Protein AF-A0A8B9EY58-F1 (afdb_monomer_lite)

Foldseek 3Di:
DVVVCVQQVDPDDDPVCVVVSVVVVDDDPDDDDDDDDDDPDPVPPDDDDDDDDDDDDPDVVVVVVVCVVPCPVCVVVVVVVVVVVVVVVVVVVVVVVVVVLVVVCVVPVPVSVVVVVVVVVVVVCVVPVPDDDVVLVVDPVNCVDPCNVVVVVVVVVVVVVVVVVVVCVVVVPPDD

Sequence (176 aa):
CFIVFQIFDCPRLKFSEIPQRLTNLLLPPDPIVINHIISVDPNDQKKTACYDIDVEVEDPLKGQMSSFLLSTANQQEITALDNKIHETIESINQLKIQRDFMLSFSKDPKGYIQDLLRSQSR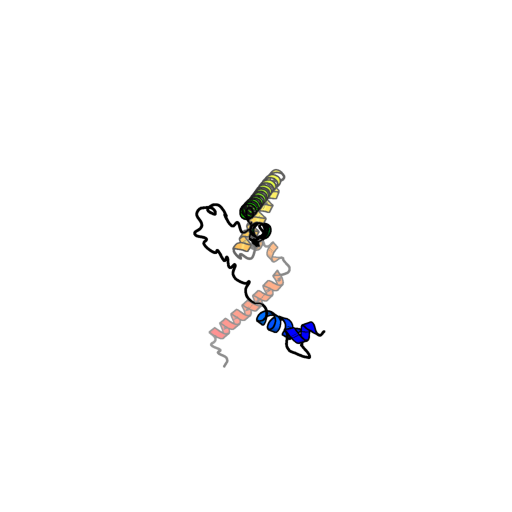DLKVMTDVVGNPEEERRAEFYHEPWSQEAVSRYFYCKIQQRRQELEQSLGVRNT

Radius of gyration: 49.87 Å; chains: 1; bounding box: 117×37×112 Å

Organism: NCBI:txid241587

pLDDT: mean 84.82, std 12.24, range [42.19, 98.56]

Structure (mmCIF, N/CA/C/O backbone):
data_AF-A0A8B9EY58-F1
#
_entry.id   AF-A0A8B9EY58-F1
#
loop_
_atom_site.group_PDB
_atom_site.id
_atom_site.type_symbol
_atom_site.label_atom_id
_atom_site.label_alt_id
_atom_site.label_comp_id
_atom_site.label_asym_id
_atom_site.label_entity_id
_atom_site.label_seq_id
_atom_site.pdbx_PDB_ins_code
_atom_site.Cartn_x
_atom_site.Cartn_y
_atom_site.Cartn_z
_atom_site.occupancy
_atom_site.B_iso_or_equiv
_atom_site.auth_seq_id
_atom_site.auth_comp_id
_atom_site.auth_asym_id
_atom_site.auth_atom_id
_atom_site.pdbx_PDB_model_num
ATOM 1 N N . CYS A 1 1 ? -9.243 15.749 74.003 1.00 52.12 1 CYS A N 1
ATOM 2 C CA . CYS A 1 1 ? -7.975 15.098 74.410 1.00 52.12 1 CYS A CA 1
ATOM 3 C C . CYS A 1 1 ? -8.152 13.941 75.393 1.00 52.12 1 CYS A C 1
ATOM 5 O O . CYS A 1 1 ? -7.538 12.914 75.153 1.00 52.12 1 CYS A O 1
ATOM 7 N N . PHE A 1 2 ? -8.981 14.046 76.442 1.00 56.59 2 PHE A N 1
ATOM 8 C CA . PHE A 1 2 ? -9.124 12.975 77.450 1.00 56.59 2 PHE A CA 1
ATOM 9 C C . PHE A 1 2 ? -9.627 11.629 76.886 1.00 56.59 2 PHE A C 1
ATOM 11 O O . PHE A 1 2 ? -9.085 10.582 77.212 1.00 56.59 2 PHE A O 1
ATOM 18 N N . ILE A 1 3 ? -10.600 11.667 75.972 1.00 63.03 3 ILE A N 1
ATOM 19 C CA . ILE A 1 3 ? -11.249 10.467 75.413 1.00 63.03 3 ILE A CA 1
ATOM 20 C C . ILE A 1 3 ? -10.283 9.645 74.537 1.00 63.03 3 ILE A C 1
ATOM 22 O O . ILE A 1 3 ? -10.286 8.423 74.577 1.00 63.03 3 ILE A O 1
ATOM 26 N N . VAL A 1 4 ? -9.393 10.309 73.791 1.00 63.56 4 VAL A N 1
ATOM 27 C CA . VAL A 1 4 ? -8.406 9.640 72.919 1.00 63.56 4 VAL A CA 1
ATOM 28 C C . VAL A 1 4 ? -7.325 8.938 73.748 1.00 63.56 4 VAL A C 1
ATOM 30 O O . VAL A 1 4 ? -6.918 7.831 73.411 1.00 63.56 4 VAL A O 1
ATOM 33 N N . PHE A 1 5 ? -6.898 9.554 74.857 1.00 63.72 5 PHE A N 1
ATOM 34 C CA . PHE A 1 5 ? -5.958 8.941 75.798 1.00 63.72 5 PHE A CA 1
ATOM 35 C C . PHE A 1 5 ? -6.533 7.662 76.413 1.00 63.72 5 PHE A C 1
ATOM 37 O O . PHE A 1 5 ? -5.832 6.665 76.500 1.00 63.72 5 PHE A O 1
ATOM 44 N N . GLN A 1 6 ? -7.815 7.686 76.778 1.00 68.00 6 GLN A N 1
ATOM 45 C CA . GLN A 1 6 ? -8.499 6.569 77.426 1.00 68.00 6 GLN A CA 1
ATOM 46 C C . GLN A 1 6 ? -8.775 5.386 76.481 1.00 68.00 6 GLN A C 1
ATOM 48 O O . GLN A 1 6 ? -8.900 4.258 76.936 1.00 68.00 6 GLN A O 1
ATOM 53 N N . ILE A 1 7 ? -8.869 5.636 75.171 1.00 74.50 7 ILE A N 1
ATOM 54 C CA . ILE A 1 7 ? -9.131 4.601 74.156 1.00 74.50 7 ILE A CA 1
ATOM 55 C C . ILE A 1 7 ? -7.832 3.943 73.667 1.00 74.50 7 ILE A C 1
ATOM 57 O O . ILE A 1 7 ? -7.803 2.744 73.410 1.00 74.50 7 ILE A O 1
ATOM 61 N N . PHE A 1 8 ? -6.751 4.716 73.527 1.00 77.81 8 PHE A N 1
ATOM 62 C CA . PHE A 1 8 ? -5.468 4.213 73.017 1.00 77.81 8 PHE A CA 1
ATOM 63 C C . PHE A 1 8 ? -4.430 3.922 74.111 1.00 77.81 8 PHE A C 1
ATOM 65 O O . PHE A 1 8 ? -3.340 3.445 73.787 1.00 77.81 8 PHE A O 1
ATOM 72 N N . ASP A 1 9 ? -4.744 4.227 75.375 1.00 75.75 9 ASP A N 1
ATOM 73 C CA . ASP A 1 9 ? -3.885 4.047 76.556 1.00 75.75 9 ASP A CA 1
ATOM 74 C C . ASP A 1 9 ? -2.472 4.651 76.391 1.00 75.75 9 ASP A C 1
ATOM 76 O O . ASP A 1 9 ? -1.468 4.130 76.879 1.00 75.75 9 ASP A O 1
ATOM 80 N N . CYS A 1 10 ? -2.362 5.762 75.647 1.00 74.06 10 CYS A N 1
ATOM 81 C CA . CYS A 1 10 ? -1.080 6.373 75.274 1.00 74.06 10 CYS A CA 1
ATOM 82 C C . CYS A 1 10 ? -1.102 7.913 75.398 1.00 74.06 10 CYS A C 1
ATOM 84 O O . CYS A 1 10 ? -1.946 8.557 74.772 1.00 74.06 10 CYS A O 1
ATOM 86 N N . PRO A 1 11 ? -0.141 8.545 76.114 1.00 73.25 11 PRO A N 1
ATOM 87 C CA . PRO A 1 11 ? -0.097 10.005 76.332 1.00 73.25 11 PRO A CA 1
ATOM 88 C C . PRO A 1 11 ? 0.298 10.800 75.088 1.00 73.25 11 PRO A C 1
ATOM 90 O O . PRO A 1 11 ? -0.032 11.981 74.972 1.00 73.25 11 PRO A O 1
ATOM 93 N N . ARG A 1 12 ? 1.019 10.165 74.159 1.00 75.62 12 ARG A N 1
ATOM 94 C CA . ARG A 1 12 ? 1.404 10.713 72.857 1.00 75.62 12 ARG A CA 1
ATOM 95 C C . ARG A 1 12 ? 1.352 9.591 71.828 1.00 75.62 12 ARG A C 1
ATOM 97 O O . ARG A 1 12 ? 1.863 8.509 72.093 1.00 75.62 12 ARG A O 1
ATOM 104 N N . LEU A 1 13 ? 0.762 9.869 70.671 1.00 79.25 13 LEU A N 1
ATOM 105 C CA . LEU A 1 13 ? 0.577 8.913 69.581 1.00 79.25 13 LEU A CA 1
ATOM 106 C C . LEU A 1 13 ? 1.100 9.527 68.279 1.00 79.25 13 LEU A C 1
ATOM 108 O O . LEU A 1 13 ? 0.833 10.701 68.008 1.00 79.25 13 LEU A O 1
ATOM 112 N N . LYS A 1 14 ? 1.840 8.758 67.471 1.00 83.06 14 LYS A N 1
ATOM 113 C CA . LYS A 1 14 ? 2.232 9.195 66.121 1.00 83.06 14 LYS A CA 1
ATOM 114 C C . LYS A 1 14 ? 1.085 8.955 65.144 1.00 83.06 14 LYS A C 1
ATOM 116 O O . LYS A 1 14 ? 0.431 7.920 65.201 1.00 83.06 14 LYS A O 1
ATOM 121 N N . PHE A 1 15 ? 0.887 9.861 64.185 1.00 82.25 15 PHE A N 1
ATOM 122 C CA . PHE A 1 15 ? -0.205 9.737 63.207 1.00 82.25 15 PHE A CA 1
ATOM 123 C C . PHE A 1 15 ? -0.139 8.429 62.393 1.00 82.25 15 PHE A C 1
ATOM 125 O O . PHE A 1 15 ? -1.162 7.817 62.110 1.00 82.25 15 PHE A O 1
ATOM 132 N N . SER A 1 16 ? 1.069 7.943 62.097 1.00 87.44 16 SER A N 1
ATOM 133 C CA . SER A 1 16 ? 1.299 6.669 61.403 1.00 87.44 16 SER A CA 1
ATOM 134 C C . SER A 1 16 ? 0.876 5.426 62.197 1.00 87.44 16 SER A C 1
ATOM 136 O O . SER A 1 16 ? 0.663 4.377 61.603 1.00 87.44 16 SER A O 1
ATOM 138 N N . GLU A 1 17 ? 0.778 5.517 63.527 1.00 83.19 17 GLU A N 1
ATOM 139 C CA . GLU A 1 17 ? 0.410 4.399 64.412 1.00 83.19 17 GLU A CA 1
ATOM 140 C C . GLU A 1 17 ? -1.116 4.268 64.571 1.00 83.19 17 GLU A C 1
ATOM 142 O O . GLU A 1 17 ? -1.604 3.240 65.046 1.00 83.19 17 GLU A O 1
ATOM 147 N N . ILE A 1 18 ? -1.879 5.282 64.140 1.00 82.62 18 ILE A N 1
ATOM 148 C CA . ILE A 1 18 ? -3.341 5.333 64.267 1.00 82.62 18 ILE A CA 1
ATOM 149 C C . ILE A 1 18 ? -4.027 4.153 63.559 1.00 82.62 18 ILE A C 1
ATOM 151 O O . ILE A 1 18 ? -4.826 3.495 64.222 1.00 82.62 18 ILE A O 1
ATOM 155 N N . PRO A 1 19 ? -3.732 3.808 62.285 1.00 85.25 19 PRO A N 1
ATOM 156 C CA . PRO A 1 19 ? -4.440 2.717 61.608 1.00 85.25 19 PRO A CA 1
ATOM 157 C C . PRO A 1 19 ? -4.251 1.365 62.305 1.00 85.25 19 PRO A C 1
ATOM 159 O O . PRO A 1 19 ? -5.206 0.607 62.460 1.00 85.25 19 PRO A O 1
ATOM 162 N N . GLN A 1 20 ? -3.035 1.080 62.781 1.00 83.88 20 GLN A N 1
ATOM 163 C CA . GLN A 1 20 ? -2.714 -0.179 63.461 1.00 83.88 20 GLN A CA 1
ATOM 164 C C . GLN A 1 20 ? -3.418 -0.286 64.815 1.00 83.88 20 GLN A C 1
ATOM 166 O O . GLN A 1 20 ? -4.003 -1.317 65.137 1.00 83.88 20 GLN A O 1
ATOM 171 N N . ARG A 1 21 ? -3.401 0.793 65.604 1.00 81.12 21 ARG A N 1
ATOM 172 C CA . ARG A 1 21 ? -4.074 0.824 66.906 1.00 81.12 21 ARG A CA 1
ATOM 173 C C . ARG A 1 21 ? -5.596 0.806 66.768 1.00 81.12 21 ARG A C 1
ATOM 175 O O . ARG A 1 21 ? -6.252 0.157 67.571 1.00 81.12 21 ARG A O 1
ATOM 182 N N . LEU A 1 22 ? -6.138 1.474 65.748 1.00 83.88 22 LEU A N 1
ATOM 183 C CA . LEU A 1 22 ? -7.568 1.475 65.445 1.00 83.88 22 LEU A CA 1
ATOM 184 C C . LEU A 1 22 ? -8.045 0.081 65.026 1.00 83.88 22 LEU A C 1
ATOM 186 O O . LEU A 1 22 ? -9.061 -0.375 65.529 1.00 83.88 22 LEU A O 1
ATOM 190 N N . THR A 1 23 ? -7.283 -0.623 64.184 1.00 83.94 23 THR A N 1
ATOM 191 C CA . THR A 1 23 ? -7.628 -1.985 63.730 1.00 83.94 23 THR A CA 1
ATOM 192 C C . THR A 1 23 ? -7.813 -2.953 64.902 1.00 83.94 23 THR A C 1
ATOM 194 O O . THR A 1 23 ? -8.740 -3.750 64.885 1.00 83.94 23 THR A O 1
ATOM 197 N N . ASN A 1 24 ? -7.000 -2.840 65.959 1.00 81.94 24 ASN A N 1
ATOM 198 C CA . ASN A 1 24 ? -7.116 -3.690 67.153 1.00 81.94 24 ASN A CA 1
ATOM 199 C C . ASN A 1 24 ? -8.359 -3.398 68.013 1.00 81.94 24 ASN A C 1
ATOM 201 O O . ASN A 1 24 ? -8.718 -4.214 68.856 1.00 81.94 24 ASN A O 1
ATOM 205 N N . LEU A 1 25 ? -8.979 -2.229 67.836 1.00 81.81 25 LEU A N 1
ATOM 206 C CA . LEU A 1 25 ? -10.197 -1.816 68.537 1.00 81.81 25 LEU A CA 1
ATOM 207 C C . LEU A 1 25 ? -11.461 -2.065 67.701 1.00 81.81 25 LEU A C 1
ATOM 209 O O . LEU A 1 25 ? -12.567 -1.987 68.232 1.00 81.81 25 LEU A O 1
ATOM 213 N N . LEU A 1 26 ? -11.310 -2.356 66.405 1.00 83.50 26 LEU A N 1
ATOM 214 C CA . LEU A 1 26 ? -12.408 -2.735 65.524 1.00 83.50 26 LEU A CA 1
ATOM 215 C C . LEU A 1 26 ? -12.726 -4.215 65.744 1.00 83.50 26 LEU A C 1
ATOM 217 O O . LEU A 1 26 ? -12.088 -5.104 65.181 1.00 83.50 26 LEU A O 1
ATOM 221 N N . LEU A 1 27 ? -13.711 -4.470 66.600 1.00 83.75 27 LEU A N 1
ATOM 222 C CA . LEU A 1 27 ? -14.295 -5.794 66.769 1.00 83.75 27 LEU A CA 1
ATOM 223 C C . LEU A 1 27 ? -15.266 -6.088 65.614 1.00 83.75 27 LEU A C 1
ATOM 225 O O . LEU A 1 27 ? -15.838 -5.153 65.044 1.00 83.75 27 LEU A O 1
ATOM 229 N N . PRO A 1 28 ? -15.458 -7.369 65.247 1.00 79.19 28 PRO A N 1
ATOM 230 C CA . PRO A 1 28 ? -16.546 -7.732 64.350 1.00 79.19 28 PRO A CA 1
ATOM 231 C C . PRO A 1 28 ? -17.886 -7.272 64.947 1.00 79.19 28 PRO A C 1
ATOM 233 O O . PRO A 1 28 ? -18.001 -7.180 66.170 1.00 79.19 28 PRO A O 1
ATOM 236 N N . PRO A 1 29 ? -18.895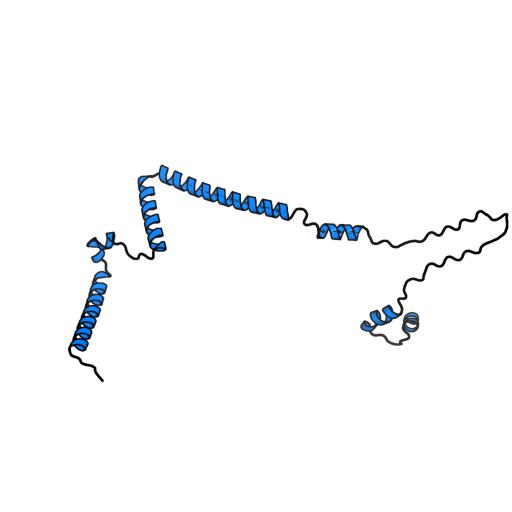 -6.986 64.107 1.00 77.50 29 PRO A N 1
ATOM 237 C CA . PRO A 1 29 ? -20.217 -6.619 64.595 1.00 77.50 29 PRO A CA 1
ATOM 238 C C . PRO A 1 29 ? -20.763 -7.716 65.514 1.00 77.50 29 PRO A C 1
ATOM 240 O O . PRO A 1 29 ? -20.632 -8.908 65.216 1.00 77.50 29 PRO A O 1
ATOM 243 N N . ASP A 1 30 ? -21.357 -7.303 66.632 1.00 78.44 30 ASP A N 1
ATOM 244 C CA . ASP A 1 30 ? -21.901 -8.236 67.612 1.00 78.44 30 ASP A CA 1
ATOM 245 C C . ASP A 1 30 ? -23.009 -9.103 66.986 1.00 78.44 30 ASP A C 1
ATOM 247 O O . ASP A 1 30 ? -23.809 -8.614 66.178 1.00 78.44 30 ASP A O 1
ATOM 251 N N . PRO A 1 31 ? -23.085 -10.401 67.335 1.00 78.38 31 PRO A N 1
ATOM 252 C CA . PRO A 1 31 ? -24.096 -11.289 66.785 1.00 78.38 31 PRO A CA 1
ATOM 253 C C . PRO A 1 31 ? -25.499 -10.870 67.234 1.00 78.38 31 PRO A C 1
ATOM 255 O O . PRO A 1 31 ? -25.719 -10.463 68.375 1.00 78.38 31 PRO A O 1
ATOM 258 N N . ILE A 1 32 ? -26.479 -11.042 66.348 1.00 79.19 32 ILE A N 1
ATOM 259 C CA . ILE A 1 32 ? -27.884 -10.771 66.659 1.00 79.19 32 ILE A CA 1
ATOM 260 C C . ILE A 1 32 ? -28.403 -11.885 67.578 1.00 79.19 32 ILE A C 1
ATOM 262 O O . ILE A 1 32 ? -28.602 -13.019 67.143 1.00 79.19 32 ILE A O 1
ATOM 266 N N . VAL A 1 33 ? -28.616 -11.570 68.860 1.00 80.38 33 VAL A N 1
ATOM 267 C CA . VAL A 1 33 ? -29.127 -12.516 69.866 1.00 80.38 33 VAL A CA 1
ATOM 268 C C . VAL A 1 33 ? -30.604 -12.238 70.144 1.00 80.38 33 VAL A C 1
ATOM 270 O O . VAL A 1 33 ? -30.957 -11.191 70.682 1.00 80.38 33 VAL A O 1
ATOM 273 N N . ILE A 1 34 ? -31.472 -13.199 69.817 1.00 80.38 34 ILE A N 1
ATOM 274 C CA . ILE A 1 34 ? -32.918 -13.117 70.063 1.00 80.38 34 ILE A CA 1
ATOM 275 C C . ILE A 1 34 ? -33.278 -14.010 71.256 1.00 80.38 34 ILE A C 1
ATOM 277 O O . ILE A 1 34 ? -33.279 -15.235 71.150 1.00 80.38 34 ILE A O 1
ATOM 281 N N . ASN A 1 35 ? -33.604 -13.397 72.396 1.00 76.50 35 ASN A N 1
ATOM 282 C CA . ASN A 1 35 ? -34.022 -14.114 73.603 1.00 76.50 35 ASN A CA 1
ATOM 283 C C . ASN A 1 35 ? -35.550 -14.245 73.649 1.00 76.50 35 ASN A C 1
ATOM 285 O O . ASN A 1 35 ? -36.251 -13.252 73.835 1.00 76.50 35 ASN A O 1
ATOM 289 N N . HIS A 1 36 ? -36.066 -15.471 73.526 1.00 75.38 36 HIS A N 1
ATOM 290 C CA . HIS A 1 36 ? -37.499 -15.760 73.608 1.00 75.38 36 HIS A CA 1
ATOM 291 C C . HIS A 1 36 ? -37.815 -16.637 74.828 1.00 75.38 36 HIS A C 1
ATOM 293 O O . HIS A 1 36 ? -37.370 -17.782 74.913 1.00 75.38 36 HIS A O 1
ATOM 299 N N . ILE A 1 37 ? -38.613 -16.118 75.766 1.00 74.56 37 ILE A N 1
ATOM 300 C CA . ILE A 1 37 ? -39.063 -16.860 76.952 1.00 74.56 37 ILE A CA 1
ATOM 301 C C . ILE A 1 37 ? -40.387 -17.553 76.622 1.00 74.56 37 ILE A C 1
ATOM 303 O O . ILE A 1 37 ? -41.367 -16.903 76.266 1.00 74.56 37 ILE A O 1
ATOM 307 N N . ILE A 1 38 ? -40.420 -18.879 76.737 1.00 69.62 38 ILE A N 1
ATOM 308 C CA . ILE A 1 38 ? -41.620 -19.675 76.463 1.00 69.62 38 ILE A CA 1
ATOM 309 C C . ILE A 1 38 ? -42.549 -19.606 77.683 1.00 69.62 38 ILE A C 1
ATOM 311 O O . ILE A 1 38 ? -42.193 -20.085 78.759 1.00 69.62 38 ILE A O 1
ATOM 315 N N . SER A 1 39 ? -43.740 -19.026 77.514 1.00 68.94 39 SER A N 1
ATOM 316 C CA . SER A 1 39 ? -44.819 -19.067 78.511 1.00 68.94 39 SER A CA 1
ATOM 317 C C . SER A 1 39 ? -45.732 -20.270 78.251 1.00 68.94 39 SER A C 1
ATOM 319 O O . SER A 1 39 ? -46.084 -20.541 77.105 1.00 68.94 39 SER A O 1
ATOM 321 N N . VAL A 1 40 ? -46.115 -20.994 79.306 1.00 66.31 40 VAL A N 1
ATOM 322 C CA . VAL A 1 40 ? -46.975 -22.199 79.236 1.00 66.31 40 VAL A CA 1
ATOM 323 C C . VAL A 1 40 ? -48.447 -21.865 79.535 1.00 66.31 40 VAL A C 1
ATOM 325 O O . VAL A 1 40 ? -49.280 -22.756 79.691 1.00 66.31 40 VAL A O 1
ATOM 328 N N . ASP A 1 41 ? -48.777 -20.576 79.644 1.00 69.75 41 ASP A N 1
ATOM 329 C CA . ASP A 1 41 ? -50.105 -20.109 80.033 1.00 69.75 41 ASP A CA 1
ATOM 330 C C . ASP A 1 41 ? -51.113 -20.278 78.868 1.00 69.75 41 ASP A C 1
ATOM 332 O O . ASP A 1 41 ? -50.886 -19.736 77.779 1.00 69.75 41 ASP A O 1
ATOM 336 N N . PRO A 1 42 ? -52.236 -21.008 79.040 1.00 62.31 42 PRO A N 1
ATOM 337 C CA . PRO A 1 42 ? -53.180 -21.309 77.956 1.00 62.31 42 PRO A CA 1
ATOM 338 C C . PRO A 1 42 ? -53.838 -20.079 77.313 1.00 62.31 42 PRO A C 1
ATOM 340 O O . PRO A 1 42 ? -54.384 -20.184 76.217 1.00 62.31 42 PRO A O 1
ATOM 343 N N . ASN A 1 43 ? -53.789 -18.921 77.981 1.00 62.19 43 ASN A N 1
ATOM 344 C CA . ASN A 1 43 ? -54.391 -17.667 77.522 1.00 62.19 43 ASN A CA 1
ATOM 345 C C . ASN A 1 43 ? -53.455 -16.795 76.655 1.00 62.19 43 ASN A C 1
ATOM 347 O O . ASN A 1 43 ? -53.910 -15.788 76.117 1.00 62.19 43 ASN A O 1
ATOM 351 N N . ASP A 1 44 ? -52.170 -17.155 76.499 1.00 60.59 44 ASP A N 1
ATOM 352 C CA . ASP A 1 44 ? -51.134 -16.283 75.903 1.00 60.59 44 ASP A CA 1
ATOM 353 C C . ASP A 1 44 ? -50.588 -16.791 74.546 1.00 60.59 44 ASP A C 1
ATOM 355 O O . ASP A 1 44 ? -49.470 -16.485 74.136 1.00 60.59 44 ASP A O 1
ATOM 359 N N . GLN A 1 45 ? -51.382 -17.571 73.803 1.00 57.84 45 GLN A N 1
ATOM 360 C CA . GLN A 1 45 ? -50.956 -18.287 72.584 1.00 57.84 45 GLN A CA 1
ATOM 361 C C . GLN A 1 45 ? -50.724 -17.416 71.324 1.00 57.84 45 GLN A C 1
ATOM 363 O O . GLN A 1 45 ? -50.575 -17.959 70.230 1.00 57.84 45 GLN A O 1
ATOM 368 N N . LYS A 1 46 ? -50.713 -16.075 71.410 1.00 58.50 46 LYS A N 1
ATOM 369 C CA . LYS A 1 46 ? -50.669 -15.195 70.217 1.00 58.50 46 LYS A CA 1
ATOM 370 C C . LYS A 1 46 ? -49.745 -13.978 70.326 1.00 58.50 46 LYS A C 1
ATOM 372 O O . LYS A 1 46 ? -50.119 -12.882 69.918 1.00 58.50 46 LYS A O 1
ATOM 377 N N . LYS A 1 47 ? -48.515 -14.148 70.808 1.00 62.84 47 LYS A N 1
ATOM 378 C CA . LYS A 1 47 ? -47.480 -13.107 70.679 1.00 62.84 47 LYS A CA 1
ATOM 379 C C . LYS A 1 47 ? -46.421 -13.560 69.677 1.00 62.84 47 LYS A C 1
ATOM 381 O O . LYS A 1 47 ? -45.465 -14.229 70.038 1.00 62.84 47 LYS A O 1
ATOM 386 N N . THR A 1 48 ? -46.620 -13.235 68.398 1.00 65.56 48 THR A N 1
ATOM 387 C CA . THR A 1 48 ? -45.549 -13.365 67.394 1.00 65.56 48 THR A CA 1
ATOM 388 C C . THR A 1 48 ? -44.587 -12.200 67.605 1.00 65.56 48 THR A C 1
ATOM 390 O O . THR A 1 48 ? -44.987 -11.050 67.445 1.00 65.56 48 THR A O 1
ATOM 393 N N . ALA A 1 49 ? -43.352 -12.482 68.022 1.00 69.88 49 ALA A N 1
ATOM 394 C CA . ALA A 1 49 ? -42.309 -11.468 68.118 1.00 69.88 49 ALA A CA 1
ATOM 395 C C . ALA A 1 49 ? -41.702 -11.249 66.724 1.00 69.88 49 ALA A C 1
ATOM 397 O O . ALA A 1 49 ? -41.047 -12.140 66.186 1.00 69.88 49 ALA A O 1
ATOM 398 N N . CYS A 1 50 ? -41.958 -10.084 66.133 1.00 74.44 50 CYS A N 1
ATOM 399 C CA . CYS A 1 50 ? -41.363 -9.669 64.865 1.00 74.44 50 CYS A CA 1
ATOM 400 C C . CYS A 1 50 ? -40.144 -8.789 65.157 1.00 74.44 50 CYS A C 1
ATOM 402 O O . CYS A 1 50 ? -40.250 -7.842 65.937 1.00 74.44 50 CYS A O 1
ATOM 404 N N . TYR A 1 51 ? -39.006 -9.103 64.541 1.00 78.69 51 TYR A N 1
ATOM 405 C CA . TYR A 1 51 ? -37.777 -8.319 64.645 1.00 78.69 51 TYR A CA 1
ATOM 406 C C . TYR A 1 51 ? -37.423 -7.794 63.255 1.00 78.69 51 TYR A C 1
ATOM 408 O O . TYR A 1 51 ? -37.112 -8.590 62.369 1.00 78.69 51 TYR A O 1
ATOM 416 N N . ASP A 1 52 ? -37.475 -6.476 63.077 1.00 77.12 52 ASP A N 1
ATOM 417 C CA . ASP A 1 52 ? -36.965 -5.816 61.877 1.00 77.12 52 ASP A CA 1
ATOM 418 C C . ASP A 1 52 ? -35.463 -5.571 62.065 1.00 77.12 52 ASP A C 1
ATOM 420 O O . ASP A 1 52 ? -35.038 -4.983 63.061 1.00 77.12 52 ASP A O 1
ATOM 424 N N . ILE A 1 53 ? -34.655 -6.084 61.138 1.00 79.31 53 ILE A N 1
ATOM 425 C CA . ILE A 1 53 ? -33.195 -5.965 61.155 1.00 79.31 53 ILE A CA 1
ATOM 426 C C . ILE A 1 53 ? -32.789 -5.247 59.8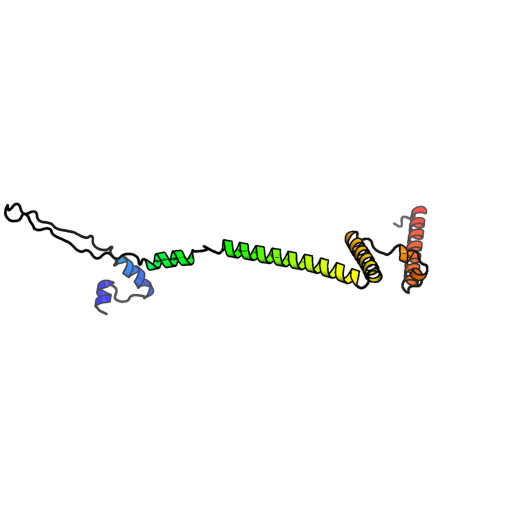73 1.00 79.31 53 ILE A C 1
ATOM 428 O O . ILE A 1 53 ? -32.982 -5.780 58.779 1.00 79.31 53 ILE A O 1
ATOM 432 N N . ASP A 1 54 ? -32.202 -4.062 60.014 1.00 76.88 54 ASP A N 1
ATOM 433 C CA . ASP A 1 54 ? -31.630 -3.331 58.888 1.00 76.88 54 ASP A CA 1
ATOM 434 C C . ASP A 1 54 ? -30.340 -4.025 58.428 1.00 76.88 54 ASP A C 1
ATOM 436 O O . ASP A 1 54 ? -29.392 -4.193 59.198 1.00 76.88 54 ASP A O 1
ATOM 440 N N . VAL A 1 55 ? -30.310 -4.451 57.164 1.00 77.81 55 VAL A N 1
ATOM 441 C CA . VAL A 1 55 ? -29.144 -5.086 56.536 1.00 77.81 55 VAL A CA 1
ATOM 442 C C . VAL A 1 55 ? -28.555 -4.122 55.519 1.00 77.81 55 VAL A C 1
ATOM 444 O O . VAL A 1 55 ? -29.242 -3.677 54.600 1.00 77.81 55 VAL A O 1
ATOM 447 N N . GLU A 1 56 ? -27.268 -3.821 55.665 1.00 76.00 56 GLU A N 1
ATOM 448 C CA . GLU A 1 56 ? -26.533 -3.037 54.679 1.00 76.00 56 GLU A CA 1
ATOM 449 C C . GLU A 1 56 ? -26.249 -3.919 53.454 1.00 76.00 56 GLU A C 1
ATOM 451 O O . GLU A 1 56 ? -25.524 -4.913 53.529 1.00 76.00 56 GLU A O 1
ATOM 456 N N . VAL A 1 57 ? -26.884 -3.595 52.328 1.00 78.81 57 VAL A N 1
ATOM 457 C CA . VAL A 1 57 ? -26.719 -4.317 51.061 1.00 78.81 57 VAL A CA 1
ATOM 458 C C . VAL A 1 57 ? -25.714 -3.559 50.200 1.00 78.81 57 VAL A C 1
ATOM 460 O O . VAL A 1 57 ? -25.725 -2.328 50.176 1.00 78.81 57 VAL A O 1
ATOM 463 N N . GLU A 1 58 ? -24.845 -4.277 49.485 1.00 74.75 58 GLU A N 1
ATOM 464 C CA . GLU A 1 58 ? -23.932 -3.638 48.536 1.00 74.75 58 GLU A CA 1
ATOM 465 C C . GLU A 1 58 ? -24.725 -2.839 47.491 1.00 74.75 58 GLU A C 1
ATOM 467 O O . GLU A 1 58 ? -25.725 -3.324 46.957 1.00 74.75 58 GLU A O 1
ATOM 472 N N . ASP A 1 59 ? -24.271 -1.613 47.212 1.00 78.19 59 ASP A N 1
ATOM 473 C CA . ASP A 1 59 ? -24.939 -0.715 46.276 1.00 78.19 59 ASP A CA 1
ATOM 474 C C . ASP A 1 59 ? -25.049 -1.383 44.889 1.00 78.19 59 ASP A C 1
ATOM 476 O O . ASP A 1 59 ? -24.020 -1.627 44.238 1.00 78.19 59 ASP A O 1
ATOM 480 N N . PRO A 1 60 ? -26.270 -1.670 44.394 1.00 76.75 60 PRO A N 1
ATOM 481 C CA . PRO A 1 60 ? -26.469 -2.304 43.094 1.00 76.75 60 PRO A CA 1
ATOM 482 C C . PRO A 1 60 ? -25.865 -1.489 41.939 1.00 76.75 60 PRO A C 1
ATOM 484 O O . PRO A 1 60 ? -25.556 -2.055 40.885 1.00 76.75 60 PRO A O 1
ATOM 487 N N . LEU A 1 61 ? -25.627 -0.186 42.131 1.00 82.25 61 LEU A N 1
ATOM 488 C CA . LEU A 1 61 ? -24.958 0.670 41.155 1.00 82.25 61 LEU A CA 1
ATOM 489 C C . LEU A 1 61 ? -23.512 0.221 40.887 1.00 82.25 61 LEU A C 1
ATOM 491 O O . LEU A 1 61 ? -23.044 0.271 39.750 1.00 82.25 61 LEU A O 1
ATOM 495 N N . LYS A 1 62 ? -22.806 -0.280 41.907 1.00 79.75 62 LYS A N 1
ATOM 496 C CA . LYS A 1 62 ? -21.399 -0.695 41.805 1.00 79.75 62 LYS A CA 1
ATOM 497 C C . LYS A 1 62 ? -21.224 -1.896 40.869 1.00 79.75 62 LYS A C 1
ATOM 499 O O . LYS A 1 62 ? -20.286 -1.931 40.069 1.00 79.75 62 LYS A O 1
ATOM 504 N N . GLY A 1 63 ? -22.168 -2.839 40.903 1.00 79.88 63 GLY A N 1
ATOM 505 C CA . GLY A 1 63 ? -22.222 -3.965 39.967 1.00 79.88 63 GLY A CA 1
ATOM 506 C C . GLY A 1 63 ? -22.509 -3.524 38.528 1.00 79.88 63 GLY A C 1
ATOM 507 O O . GLY A 1 63 ? -21.851 -3.984 37.594 1.00 79.88 63 GLY A O 1
ATOM 508 N N . GLN A 1 64 ? -23.429 -2.571 38.346 1.00 79.94 64 GLN A N 1
ATOM 509 C CA . GLN A 1 64 ? -23.755 -2.019 37.026 1.00 79.94 64 GLN A CA 1
ATOM 510 C C . GLN A 1 64 ? -22.579 -1.250 36.409 1.00 79.94 64 GLN A C 1
ATOM 512 O O . GLN A 1 64 ? -22.273 -1.444 35.234 1.00 79.94 64 GLN A O 1
ATOM 517 N N . MET A 1 65 ? -21.875 -0.431 37.196 1.00 81.06 65 MET A N 1
ATOM 518 C CA . MET A 1 65 ? -20.694 0.299 36.722 1.00 81.06 65 MET A CA 1
ATOM 519 C C . MET A 1 65 ? -19.566 -0.649 36.304 1.00 81.06 65 MET A C 1
ATOM 521 O O . MET A 1 65 ? -18.947 -0.439 35.263 1.00 81.06 65 MET A O 1
ATOM 525 N N . SER A 1 66 ? -19.335 -1.720 37.070 1.00 78.81 66 SER A N 1
ATOM 526 C CA . SER A 1 66 ? -18.362 -2.759 36.712 1.00 78.81 66 SER A CA 1
ATOM 527 C C . SER A 1 66 ? -18.723 -3.433 35.384 1.00 78.81 66 SER A C 1
ATOM 529 O O . SER A 1 66 ? -17.889 -3.536 34.483 1.00 78.81 66 SER A O 1
ATOM 531 N N . SER A 1 67 ? -19.996 -3.803 35.210 1.00 78.81 67 SER A N 1
ATOM 532 C CA . SER A 1 67 ? -20.485 -4.389 33.960 1.00 78.81 67 SER A CA 1
ATOM 533 C C . SER A 1 67 ? -20.363 -3.433 32.772 1.00 78.81 67 SER A C 1
ATOM 535 O O . SER A 1 67 ? -20.083 -3.888 31.668 1.00 78.81 67 SER A O 1
ATOM 537 N N . PHE A 1 68 ? -20.565 -2.129 32.974 1.00 82.00 68 PHE A N 1
ATOM 538 C CA . PHE A 1 68 ? -20.430 -1.125 31.920 1.00 82.00 68 PHE A CA 1
ATOM 539 C C . PHE A 1 68 ? -18.973 -0.961 31.473 1.00 82.00 68 PHE A C 1
ATOM 541 O O . PHE A 1 68 ? -18.693 -1.021 30.277 1.00 82.00 68 PHE A O 1
ATOM 548 N N . LEU A 1 69 ? -18.039 -0.828 32.422 1.00 78.19 69 LEU A N 1
ATOM 549 C CA . LEU A 1 69 ? -16.605 -0.680 32.138 1.00 78.19 69 LEU A CA 1
ATOM 550 C C . LEU A 1 69 ? -16.004 -1.913 31.451 1.00 78.19 69 LEU A C 1
ATOM 552 O O . LEU A 1 69 ? -15.089 -1.783 30.643 1.00 78.19 69 LEU A O 1
ATOM 556 N N . LEU A 1 70 ? -16.518 -3.102 31.767 1.00 74.44 70 LEU A N 1
ATOM 557 C CA . LEU A 1 70 ? -16.100 -4.363 31.152 1.00 74.44 70 LEU A CA 1
ATOM 558 C C . LEU A 1 70 ? -16.858 -4.679 29.857 1.00 74.44 70 LEU A C 1
ATOM 560 O O . LEU A 1 70 ? -16.474 -5.607 29.140 1.00 74.44 70 LEU A O 1
ATOM 564 N N . SER A 1 71 ? -17.926 -3.937 29.539 1.00 74.44 71 SER A N 1
ATOM 565 C CA . SER A 1 71 ? -18.693 -4.181 28.323 1.00 74.44 71 SER A CA 1
ATOM 566 C C . SER A 1 71 ? -17.887 -3.743 27.099 1.00 74.44 71 SER A C 1
ATOM 568 O O . SER A 1 71 ? -17.819 -2.582 26.715 1.00 74.44 71 SER A O 1
ATOM 570 N N . THR A 1 72 ? -17.276 -4.723 26.447 1.00 70.56 72 THR A N 1
ATOM 571 C CA . THR A 1 72 ? -16.670 -4.592 25.115 1.00 70.56 72 THR A CA 1
ATOM 572 C C . THR A 1 72 ? -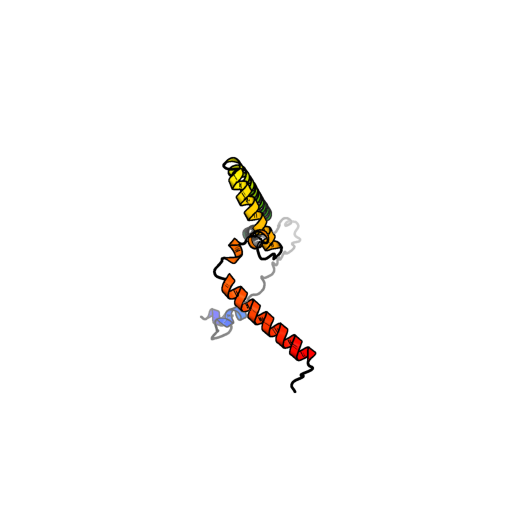17.670 -4.969 24.021 1.00 70.56 72 THR A C 1
ATOM 574 O O . THR A 1 72 ? -17.278 -5.345 22.919 1.00 70.56 72 THR A O 1
ATOM 577 N N . ALA A 1 73 ? -18.973 -4.874 24.323 1.00 68.25 73 ALA A N 1
ATOM 578 C CA . ALA A 1 73 ? -20.063 -5.511 23.581 1.00 68.25 73 ALA A CA 1
ATOM 579 C C . ALA A 1 73 ? -20.081 -5.197 22.074 1.00 68.25 73 ALA A C 1
ATOM 581 O O . ALA A 1 73 ? -20.581 -6.006 21.303 1.00 68.25 73 ALA A O 1
ATOM 582 N N . ASN A 1 74 ? -19.462 -4.092 21.648 1.00 74.94 74 ASN A N 1
ATOM 583 C CA . ASN A 1 74 ? -19.433 -3.676 20.245 1.00 74.94 74 ASN A CA 1
ATOM 584 C C . ASN A 1 74 ? -18.017 -3.590 19.656 1.00 74.94 74 ASN A C 1
ATOM 586 O O . ASN A 1 74 ? -17.847 -3.197 18.507 1.00 74.94 74 ASN A O 1
ATOM 590 N N . GLN A 1 75 ? -16.974 -3.932 20.414 1.00 85.75 75 GLN A N 1
ATOM 591 C CA . GLN A 1 75 ? -15.597 -3.684 19.985 1.00 85.75 75 GLN A CA 1
ATOM 592 C C . GLN A 1 75 ? -15.179 -4.607 18.835 1.00 85.75 75 GLN A C 1
ATOM 594 O O . GLN A 1 75 ? -14.495 -4.170 17.915 1.00 85.75 75 GLN A O 1
ATOM 599 N N . GLN A 1 76 ? -15.670 -5.850 18.831 1.00 89.00 76 GLN A N 1
ATOM 600 C CA . GLN A 1 76 ? -15.468 -6.784 17.718 1.00 89.00 76 GLN A CA 1
ATOM 601 C C . GLN A 1 76 ? -16.158 -6.312 16.431 1.00 89.00 76 GLN A C 1
ATOM 603 O O . GLN A 1 76 ? -15.577 -6.420 15.354 1.00 89.00 76 GLN A O 1
ATOM 608 N N . GLU A 1 77 ? -17.370 -5.762 16.537 1.00 93.81 77 GLU A N 1
ATOM 609 C CA . GLU A 1 77 ? -18.108 -5.235 15.385 1.00 93.81 77 GLU A CA 1
ATOM 610 C C . GLU A 1 77 ? -17.440 -3.975 14.823 1.00 93.81 77 GLU A C 1
ATOM 612 O O . GLU A 1 77 ? -17.277 -3.863 13.611 1.00 93.81 77 GLU A O 1
ATOM 617 N N . ILE A 1 78 ? -16.960 -3.078 15.694 1.00 93.38 78 ILE A N 1
ATOM 618 C CA . ILE A 1 78 ? -16.171 -1.904 15.293 1.00 93.38 78 ILE A CA 1
ATOM 619 C C . ILE A 1 78 ? -14.920 -2.344 14.525 1.00 93.38 78 ILE A C 1
ATOM 621 O O . ILE A 1 78 ? -14.704 -1.886 13.409 1.00 93.38 78 ILE A O 1
ATOM 625 N N . THR A 1 79 ? -14.141 -3.293 15.056 1.00 95.25 79 THR A N 1
ATOM 626 C CA . THR A 1 79 ? -12.951 -3.809 14.358 1.00 95.25 79 THR A CA 1
ATOM 627 C C . THR A 1 79 ? -13.300 -4.476 13.022 1.00 95.25 79 THR A C 1
ATOM 629 O O . THR A 1 79 ? -12.573 -4.318 12.043 1.00 95.25 79 THR A O 1
ATOM 632 N N . ALA A 1 80 ? -14.420 -5.200 12.941 1.00 96.31 80 ALA A N 1
ATOM 633 C CA . ALA A 1 80 ? -14.875 -5.799 11.688 1.00 96.31 80 ALA A CA 1
ATOM 634 C C . ALA A 1 80 ? -15.259 -4.736 10.642 1.00 96.31 80 ALA A C 1
ATOM 636 O O . ALA A 1 80 ? -14.910 -4.869 9.466 1.00 96.31 80 ALA A O 1
ATOM 637 N N . LEU A 1 81 ? -15.944 -3.668 11.061 1.00 97.81 81 LEU A N 1
ATOM 638 C CA . LEU A 1 81 ? -16.270 -2.533 10.199 1.00 97.81 81 LEU A CA 1
ATOM 639 C C . LEU A 1 81 ? -15.009 -1.792 9.746 1.00 97.81 81 LEU A C 1
ATOM 641 O O . LEU A 1 81 ? -14.898 -1.478 8.562 1.00 97.81 81 LEU A O 1
ATOM 645 N N . ASP A 1 82 ? -14.040 -1.585 10.637 1.00 97.75 82 ASP A N 1
ATOM 646 C CA . ASP A 1 82 ? -12.758 -0.964 10.299 1.00 97.75 82 ASP A CA 1
ATOM 647 C C . ASP A 1 82 ? -12.002 -1.774 9.242 1.00 97.75 82 ASP A C 1
ATOM 649 O O . ASP A 1 82 ? -11.531 -1.206 8.254 1.00 97.75 82 ASP A O 1
ATOM 653 N N . ASN A 1 83 ? -11.934 -3.101 9.379 1.00 97.81 83 ASN A N 1
ATOM 654 C CA . ASN A 1 83 ? -11.313 -3.964 8.370 1.00 97.81 83 ASN A CA 1
ATOM 655 C C . ASN A 1 83 ? -12.026 -3.849 7.018 1.00 97.81 83 ASN A C 1
ATOM 657 O O . ASN A 1 83 ? -11.382 -3.672 5.985 1.00 97.81 83 ASN A O 1
ATOM 661 N N . LYS A 1 84 ? -13.363 -3.849 7.021 1.00 98.38 84 LYS A N 1
ATOM 662 C CA . LYS A 1 84 ? -14.157 -3.692 5.797 1.00 98.38 84 LYS A CA 1
ATOM 663 C C . LYS A 1 84 ? -13.930 -2.337 5.123 1.00 98.38 84 LYS A C 1
ATOM 665 O O . LYS A 1 84 ? -13.905 -2.256 3.893 1.00 98.38 84 LYS A O 1
ATOM 670 N N . ILE A 1 85 ? -13.758 -1.272 5.906 1.00 98.38 85 ILE A N 1
ATOM 671 C CA . ILE A 1 85 ? -13.399 0.055 5.393 1.00 98.38 85 ILE A CA 1
ATOM 672 C C . ILE A 1 85 ? -12.025 -0.002 4.717 1.00 98.38 85 ILE A C 1
ATOM 674 O O . ILE A 1 85 ? -11.899 0.462 3.585 1.00 98.38 85 ILE A O 1
ATOM 678 N N . HIS A 1 86 ? -11.024 -0.612 5.359 1.00 98.56 86 HIS A N 1
ATOM 679 C CA . HIS A 1 86 ? -9.680 -0.748 4.788 1.00 98.56 86 HIS A CA 1
ATOM 680 C C . HIS A 1 86 ? -9.687 -1.533 3.470 1.00 98.56 86 HIS A C 1
ATOM 682 O O . HIS A 1 86 ? -9.165 -1.040 2.470 1.00 98.56 86 HIS A O 1
ATOM 688 N N . GLU A 1 87 ? -10.344 -2.693 3.433 1.00 98.31 87 GLU A N 1
ATOM 689 C CA . GLU A 1 87 ? -10.485 -3.506 2.217 1.00 98.31 87 GLU A CA 1
ATOM 690 C C . GLU A 1 87 ? -11.179 -2.729 1.088 1.00 98.31 87 GLU A C 1
ATOM 692 O O . GLU A 1 87 ? -10.759 -2.760 -0.071 1.00 98.31 87 GLU A O 1
ATOM 697 N N . THR A 1 88 ? -12.228 -1.974 1.425 1.00 98.19 88 THR A N 1
ATOM 698 C CA . THR A 1 88 ? -12.957 -1.159 0.446 1.00 98.19 88 THR A CA 1
ATOM 699 C C . THR A 1 88 ? -12.074 -0.042 -0.112 1.00 98.19 88 THR A C 1
ATOM 701 O O . THR A 1 88 ? -12.079 0.203 -1.319 1.00 98.19 88 THR A O 1
ATOM 704 N N . ILE A 1 89 ? -11.284 0.623 0.735 1.00 98.56 89 ILE A N 1
ATOM 705 C CA . ILE A 1 89 ? -10.336 1.664 0.313 1.00 98.56 89 ILE A CA 1
ATOM 706 C C . ILE A 1 89 ? -9.267 1.078 -0.613 1.00 98.56 89 ILE A C 1
ATOM 708 O O . ILE A 1 89 ? -8.948 1.680 -1.641 1.00 98.56 89 ILE A O 1
ATOM 712 N N . GLU A 1 90 ? -8.730 -0.096 -0.286 1.00 98.31 90 GLU A N 1
ATOM 713 C CA . GLU A 1 90 ? -7.751 -0.773 -1.133 1.00 98.31 90 GLU A CA 1
ATOM 714 C C . GLU A 1 90 ? -8.345 -1.116 -2.506 1.00 98.31 90 GLU A C 1
ATOM 716 O O . GLU A 1 90 ? -7.751 -0.789 -3.537 1.00 98.31 90 GLU A O 1
ATOM 721 N N . SER A 1 91 ? -9.563 -1.665 -2.533 1.00 98.44 91 SER A N 1
ATOM 722 C CA . SER A 1 91 ? -10.287 -1.955 -3.775 1.00 98.44 91 SER A CA 1
ATOM 723 C C . SER A 1 91 ? -10.511 -0.695 -4.623 1.00 98.44 91 SER A C 1
ATOM 725 O O . SER A 1 91 ? -10.242 -0.696 -5.827 1.00 98.44 91 SER A O 1
ATOM 727 N N . ILE A 1 92 ? -10.917 0.420 -4.004 1.00 98.50 92 ILE A N 1
ATOM 728 C CA . ILE A 1 92 ? -11.075 1.712 -4.690 1.00 98.50 92 ILE A CA 1
ATOM 729 C C . ILE A 1 92 ? -9.748 2.177 -5.298 1.00 98.50 92 ILE A C 1
ATOM 731 O O . ILE A 1 92 ? -9.727 2.637 -6.441 1.00 98.50 92 ILE A O 1
ATOM 735 N N . ASN A 1 93 ? -8.638 2.048 -4.570 1.00 98.50 93 ASN A N 1
ATOM 736 C CA . ASN A 1 93 ? -7.322 2.439 -5.071 1.00 98.50 93 ASN A CA 1
ATOM 737 C C . ASN A 1 93 ? -6.882 1.579 -6.263 1.00 98.50 93 ASN A C 1
ATOM 739 O O . ASN A 1 93 ? -6.396 2.123 -7.256 1.00 98.50 93 ASN A O 1
ATOM 743 N N . GLN A 1 94 ? -7.107 0.265 -6.211 1.00 98.25 94 GLN A N 1
ATOM 744 C CA . GLN A 1 94 ? -6.823 -0.633 -7.334 1.00 98.25 94 GLN A CA 1
ATOM 745 C C . GLN A 1 94 ? -7.657 -0.264 -8.569 1.00 98.25 94 GLN A C 1
ATOM 747 O O . GLN A 1 94 ? -7.113 -0.119 -9.667 1.00 98.25 94 GLN A O 1
ATOM 752 N N . LEU A 1 95 ? -8.961 -0.029 -8.393 1.00 98.44 95 LEU A N 1
ATOM 753 C CA . LEU A 1 95 ? -9.853 0.399 -9.475 1.00 98.44 95 LEU A CA 1
ATOM 754 C C . LEU A 1 95 ? -9.458 1.764 -10.044 1.00 98.44 95 LEU A C 1
ATOM 756 O O . LEU A 1 95 ? -9.519 1.966 -11.257 1.00 98.44 95 LEU A O 1
ATOM 760 N N . LYS A 1 96 ? -9.017 2.697 -9.196 1.00 98.50 96 LYS A N 1
ATOM 761 C CA . LYS A 1 96 ? -8.494 3.992 -9.636 1.00 98.50 96 LYS A CA 1
ATOM 762 C C . LYS A 1 96 ? -7.265 3.810 -10.525 1.00 98.50 96 LYS A C 1
ATOM 764 O O . LYS A 1 96 ? -7.235 4.387 -11.606 1.00 98.50 96 LYS A O 1
ATOM 769 N N . ILE A 1 97 ? -6.292 2.994 -10.115 1.00 97.75 97 ILE A N 1
ATOM 770 C CA . ILE A 1 97 ? -5.084 2.729 -10.914 1.00 97.75 97 ILE A CA 1
ATOM 771 C C . ILE A 1 97 ? -5.462 2.135 -12.276 1.00 97.75 97 ILE A C 1
ATOM 773 O O . ILE A 1 97 ? -4.981 2.605 -13.306 1.00 97.75 97 ILE A O 1
ATOM 777 N N . GLN A 1 98 ? -6.365 1.150 -12.300 1.00 97.69 98 GLN A N 1
ATOM 778 C CA . GLN A 1 98 ? -6.846 0.546 -13.547 1.00 97.69 98 GLN A CA 1
ATOM 779 C C . GLN A 1 98 ? -7.561 1.566 -14.439 1.00 97.69 98 GLN A C 1
ATOM 781 O O . GLN A 1 98 ? -7.316 1.624 -15.644 1.00 97.69 98 GLN A O 1
ATOM 786 N N . ARG A 1 99 ? -8.425 2.403 -13.859 1.00 98.25 99 ARG A N 1
ATOM 787 C CA . ARG A 1 99 ? -9.117 3.467 -14.589 1.00 98.25 99 ARG A CA 1
ATOM 788 C C . ARG A 1 99 ? -8.123 4.460 -15.185 1.00 98.25 99 ARG A C 1
ATOM 790 O O . ARG A 1 99 ? -8.243 4.793 -16.361 1.00 98.25 99 ARG A O 1
ATOM 797 N N . ASP A 1 100 ? -7.166 4.929 -14.393 1.00 97.62 100 ASP A N 1
ATOM 798 C CA . ASP A 1 100 ? -6.171 5.913 -14.817 1.00 97.62 100 ASP A CA 1
ATOM 799 C C . ASP A 1 100 ? -5.258 5.342 -15.913 1.00 97.62 100 ASP A C 1
ATOM 801 O O . ASP A 1 100 ? -4.954 6.046 -16.880 1.00 97.62 100 ASP A O 1
ATOM 805 N N . PHE A 1 101 ? -4.904 4.054 -15.832 1.00 96.88 101 PHE A N 1
ATOM 806 C CA . PHE A 1 101 ? -4.227 3.318 -16.904 1.00 96.88 101 PHE A CA 1
ATOM 807 C C . PHE A 1 101 ? -5.039 3.355 -18.206 1.00 96.88 101 PHE A C 1
ATOM 809 O O . PHE A 1 101 ? -4.549 3.822 -19.235 1.00 96.88 101 PHE A O 1
ATOM 816 N N . MET A 1 102 ? -6.304 2.923 -18.161 1.00 97.69 102 MET A N 1
ATOM 817 C CA . MET A 1 102 ? -7.156 2.833 -19.355 1.00 97.69 102 MET A CA 1
ATOM 818 C C . MET A 1 102 ? -7.434 4.213 -19.958 1.00 97.69 102 MET A C 1
ATOM 820 O O . MET A 1 102 ? -7.412 4.378 -21.178 1.00 97.69 102 MET A O 1
ATOM 824 N N . LEU A 1 103 ? -7.641 5.229 -19.115 1.00 97.94 103 LEU A N 1
ATOM 825 C CA . LEU A 1 103 ? -7.818 6.610 -19.557 1.00 97.94 103 LEU A CA 1
ATOM 826 C C . LEU A 1 103 ? -6.554 7.157 -20.220 1.00 97.94 103 LEU A C 1
ATOM 828 O O . LEU A 1 103 ? -6.656 7.784 -21.274 1.00 97.94 103 LEU A O 1
ATOM 832 N N . SER A 1 104 ? -5.380 6.919 -19.637 1.00 96.75 104 SER A N 1
ATOM 833 C CA . SER A 1 104 ? -4.105 7.376 -20.205 1.00 96.75 104 SER A CA 1
ATOM 834 C C . SER A 1 104 ? -3.837 6.717 -21.557 1.00 96.75 104 SER A C 1
ATOM 836 O O . SER A 1 104 ? -3.523 7.413 -22.521 1.00 96.75 104 SER A O 1
ATOM 838 N N . PHE A 1 105 ? -4.087 5.409 -21.659 1.00 97.12 105 PHE A N 1
ATOM 839 C CA . PHE A 1 105 ? -4.019 4.671 -22.916 1.00 97.12 105 PHE A CA 1
ATOM 840 C C . PHE A 1 105 ? -4.996 5.211 -23.969 1.00 97.12 105 PHE A C 1
ATOM 842 O O . PHE A 1 105 ? -4.621 5.394 -25.121 1.00 97.12 105 PHE A O 1
ATOM 849 N N . SER A 1 106 ? -6.242 5.510 -23.589 1.00 97.81 106 SER A N 1
ATOM 850 C CA . SER A 1 106 ? -7.247 6.009 -24.539 1.00 97.81 106 SER A CA 1
ATOM 851 C C . SER A 1 106 ? -6.939 7.409 -25.092 1.00 97.81 106 SER A C 1
ATOM 853 O O . SER A 1 106 ? -7.360 7.726 -26.202 1.00 97.81 106 SER A O 1
ATOM 855 N N . LYS A 1 107 ? -6.212 8.246 -24.336 1.00 97.19 107 LYS A N 1
ATOM 856 C CA . LYS A 1 107 ? -5.857 9.621 -24.727 1.00 97.19 107 LYS A CA 1
ATOM 857 C C . LYS A 1 107 ? -4.697 9.682 -25.722 1.00 97.19 107 LYS A C 1
ATOM 859 O O . LYS A 1 107 ? -4.772 10.446 -26.677 1.00 97.19 107 LYS A O 1
ATOM 864 N N . ASP A 1 108 ? -3.639 8.907 -25.490 1.00 97.12 108 ASP A N 1
ATOM 865 C CA . ASP A 1 108 ? -2.497 8.774 -26.402 1.00 97.12 108 ASP A CA 1
ATOM 866 C C . ASP A 1 108 ? -1.953 7.337 -26.346 1.00 97.12 108 ASP A C 1
ATOM 868 O O . ASP A 1 108 ? -1.023 7.046 -25.590 1.00 97.12 108 ASP A O 1
ATOM 872 N N . PRO A 1 109 ? -2.515 6.410 -27.138 1.00 96.88 109 PRO A N 1
ATOM 873 C CA . PRO A 1 109 ? -2.147 5.001 -27.046 1.00 96.88 109 PRO A CA 1
ATOM 874 C C . PRO A 1 109 ? -0.696 4.751 -27.466 1.00 96.88 109 PRO A C 1
ATOM 876 O O . PRO A 1 109 ? -0.043 3.861 -26.923 1.00 96.88 109 PRO A O 1
ATOM 879 N N . LYS A 1 110 ? -0.168 5.535 -28.416 1.00 96.50 110 LYS A N 1
ATOM 880 C CA . LYS A 1 110 ? 1.195 5.354 -28.929 1.00 96.50 110 LYS A CA 1
ATOM 881 C C . LYS A 1 110 ? 2.226 5.810 -27.900 1.00 96.50 110 LYS A C 1
ATOM 883 O O . LYS A 1 110 ? 3.140 5.042 -27.598 1.00 96.50 110 LYS A O 1
ATOM 888 N N . GLY A 1 111 ? 2.085 7.029 -27.376 1.00 96.88 111 GLY A N 1
ATOM 889 C CA . GLY A 1 111 ? 2.979 7.542 -26.337 1.00 96.88 111 GLY A CA 1
ATOM 890 C C . GLY A 1 111 ? 2.896 6.696 -25.071 1.00 96.88 111 GLY A C 1
ATOM 891 O O . GLY A 1 111 ? 3.921 6.259 -24.550 1.00 96.88 111 GLY A O 1
ATOM 892 N N . TYR A 1 112 ? 1.678 6.339 -24.654 1.00 97.25 112 TYR A N 1
ATOM 893 C CA . TYR A 1 112 ? 1.468 5.540 -23.452 1.00 97.25 112 TYR A CA 1
ATOM 894 C C . TYR A 1 112 ? 2.095 4.143 -23.534 1.00 97.25 112 TYR A C 1
ATOM 896 O O . TYR A 1 112 ? 2.760 3.726 -22.589 1.00 97.25 112 TYR A O 1
ATOM 904 N N . ILE A 1 113 ? 1.952 3.419 -24.657 1.00 96.69 113 ILE A N 1
ATOM 905 C CA . ILE A 1 113 ? 2.632 2.121 -24.837 1.00 96.69 113 ILE A CA 1
ATOM 906 C C . ILE A 1 113 ? 4.152 2.289 -24.762 1.00 96.69 113 ILE A C 1
ATOM 908 O O . ILE A 1 113 ? 4.827 1.466 -24.146 1.00 96.69 113 ILE A O 1
ATOM 912 N N . GLN A 1 114 ? 4.709 3.329 -25.385 1.00 96.88 114 GLN A N 1
ATOM 913 C CA . GLN A 1 114 ? 6.153 3.551 -25.375 1.00 96.88 114 GLN A CA 1
ATOM 914 C C . GLN A 1 114 ? 6.676 3.797 -23.953 1.00 96.88 114 GLN A C 1
ATOM 916 O O . GLN A 1 114 ? 7.701 3.230 -23.566 1.00 96.88 114 GLN A O 1
ATOM 921 N N . ASP A 1 115 ? 5.961 4.596 -23.165 1.00 96.56 115 ASP A N 1
ATOM 922 C CA . ASP A 1 115 ? 6.313 4.862 -21.772 1.00 96.56 115 ASP A CA 1
ATOM 923 C C . ASP A 1 115 ? 6.105 3.636 -20.880 1.00 96.56 115 ASP A C 1
ATOM 925 O O . ASP A 1 115 ? 6.948 3.349 -20.026 1.00 96.56 115 ASP A O 1
ATOM 929 N N . LEU A 1 116 ? 5.052 2.851 -21.129 1.00 96.06 116 LEU A N 1
ATOM 930 C CA . LEU A 1 116 ? 4.808 1.585 -20.443 1.00 96.06 116 LEU A CA 1
ATOM 931 C C . LEU A 1 116 ? 5.939 0.583 -20.702 1.00 96.06 116 LEU A C 1
ATOM 933 O O . LEU A 1 116 ? 6.470 0.013 -19.754 1.00 96.06 116 LEU A O 1
ATOM 937 N N . LEU A 1 117 ? 6.361 0.407 -21.958 1.00 95.25 117 LEU A N 1
ATOM 938 C CA . LEU A 1 117 ? 7.479 -0.473 -22.317 1.00 95.25 117 LEU A CA 1
ATOM 939 C C . LEU A 1 117 ? 8.789 -0.026 -21.661 1.00 95.25 117 LEU A C 1
ATOM 941 O O . LEU A 1 117 ? 9.544 -0.856 -21.154 1.00 95.25 117 LEU A O 1
ATOM 945 N N . ARG A 1 118 ? 9.050 1.286 -21.623 1.00 93.38 118 ARG A N 1
ATOM 946 C CA . ARG A 1 118 ? 10.208 1.844 -20.912 1.00 93.38 118 ARG A CA 1
ATOM 947 C C . ARG A 1 118 ? 10.136 1.570 -19.413 1.00 93.38 118 ARG A C 1
ATOM 949 O O . ARG A 1 118 ? 11.154 1.201 -18.835 1.00 93.38 118 ARG A O 1
ATOM 956 N N . SER A 1 119 ? 8.967 1.735 -18.790 1.00 95.06 119 SER A N 1
ATOM 957 C CA . SER A 1 119 ? 8.781 1.437 -17.366 1.00 95.06 119 SER A CA 1
ATOM 958 C C . SER A 1 119 ? 9.031 -0.037 -17.079 1.00 95.06 119 SER A C 1
ATOM 960 O O . SER A 1 119 ? 9.913 -0.347 -16.291 1.00 95.06 119 SER A O 1
ATOM 962 N N . GLN A 1 120 ? 8.363 -0.933 -17.807 1.00 95.06 120 GLN A N 1
ATOM 963 C CA . GLN A 1 120 ? 8.505 -2.380 -17.638 1.00 95.06 120 GLN A CA 1
ATOM 964 C C . GLN A 1 120 ? 9.949 -2.848 -17.858 1.00 95.06 120 GLN A C 1
ATOM 966 O O . GLN A 1 120 ? 10.451 -3.689 -17.119 1.00 95.06 120 GLN A O 1
ATOM 971 N N . SER A 1 121 ? 10.658 -2.271 -18.835 1.00 91.50 121 SER A N 1
ATOM 972 C CA . SER A 1 121 ? 12.076 -2.574 -19.041 1.00 91.50 121 SER A CA 1
ATOM 973 C C . SER A 1 121 ? 12.947 -2.124 -17.865 1.00 91.50 121 SER A C 1
ATOM 975 O O . SER A 1 121 ? 13.870 -2.851 -17.501 1.00 91.50 121 SER A O 1
ATOM 977 N N . ARG A 1 122 ? 12.673 -0.962 -17.254 1.00 90.81 122 ARG A N 1
ATOM 978 C CA . ARG A 1 122 ? 13.388 -0.515 -16.046 1.00 90.81 122 ARG A CA 1
ATOM 979 C C . ARG A 1 122 ? 13.080 -1.406 -14.851 1.00 90.81 122 ARG A C 1
ATOM 981 O O . ARG A 1 122 ? 14.016 -1.834 -14.184 1.00 90.81 122 ARG A O 1
ATOM 988 N N . ASP A 1 123 ? 11.809 -1.711 -14.621 1.00 94.00 123 ASP A N 1
ATOM 989 C CA . ASP A 1 123 ? 11.370 -2.540 -13.497 1.00 94.00 123 ASP A CA 1
ATOM 990 C C . ASP A 1 123 ? 12.004 -3.936 -13.589 1.00 94.00 123 ASP A C 1
ATOM 992 O O . ASP A 1 123 ? 12.573 -4.432 -12.618 1.00 94.00 123 ASP A O 1
ATOM 996 N N . LEU A 1 124 ? 12.041 -4.521 -14.793 1.00 90.44 124 LEU A N 1
ATOM 997 C CA . LEU A 1 124 ? 12.717 -5.794 -15.039 1.00 90.44 124 LEU A CA 1
ATOM 998 C C . LEU A 1 124 ? 14.225 -5.727 -14.756 1.00 90.44 124 LEU A C 1
ATOM 1000 O O . LEU A 1 124 ? 14.763 -6.647 -14.143 1.00 90.44 124 LEU A O 1
ATOM 1004 N N . LYS A 1 125 ? 14.915 -4.656 -15.173 1.00 89.88 125 LYS A N 1
ATOM 1005 C CA . LYS A 1 125 ? 16.351 -4.475 -14.882 1.00 89.88 125 LYS A CA 1
ATOM 1006 C C . LYS A 1 125 ? 16.619 -4.397 -13.382 1.00 89.88 125 LYS A C 1
ATOM 1008 O O . LYS A 1 125 ? 17.568 -5.017 -12.918 1.00 89.88 125 LYS A O 1
ATOM 1013 N N . VAL A 1 126 ? 15.764 -3.698 -12.632 1.00 91.19 126 VAL A N 1
ATOM 1014 C CA . VAL A 1 126 ? 15.857 -3.613 -11.165 1.00 91.19 126 VAL A CA 1
ATOM 1015 C C . VAL A 1 126 ? 15.626 -4.978 -10.516 1.00 91.19 126 VAL A C 1
ATOM 1017 O O . VAL A 1 126 ? 16.343 -5.337 -9.594 1.00 91.19 126 VAL A O 1
ATOM 1020 N N . MET A 1 127 ? 14.666 -5.767 -11.003 1.00 92.12 127 MET A N 1
ATOM 1021 C CA . MET A 1 127 ? 14.390 -7.100 -10.450 1.00 92.12 127 MET A CA 1
ATOM 1022 C C . MET A 1 127 ? 15.466 -8.146 -10.770 1.00 92.12 127 MET A C 1
ATOM 1024 O O . MET A 1 127 ? 15.544 -9.161 -10.083 1.00 92.12 127 MET A O 1
ATOM 1028 N N . THR A 1 128 ? 16.243 -7.946 -11.836 1.00 91.12 128 THR A N 1
ATOM 1029 C CA . THR A 1 128 ? 17.213 -8.933 -12.348 1.00 91.12 128 THR A CA 1
ATOM 1030 C C . THR A 1 128 ? 18.669 -8.521 -12.145 1.00 91.12 128 THR A C 1
ATOM 1032 O O . THR A 1 128 ? 19.560 -9.250 -12.576 1.00 91.12 128 THR A O 1
ATOM 1035 N N . ASP A 1 129 ? 18.914 -7.360 -11.528 1.00 87.88 129 ASP A N 1
ATOM 1036 C CA . ASP A 1 129 ? 20.234 -6.727 -11.396 1.00 87.88 129 ASP A CA 1
ATOM 1037 C C . ASP A 1 129 ? 20.993 -6.603 -12.732 1.00 87.88 129 ASP A C 1
ATOM 1039 O O . ASP A 1 129 ? 22.224 -6.529 -12.782 1.00 87.88 129 ASP A O 1
ATOM 1043 N N . VAL A 1 130 ? 20.261 -6.576 -13.852 1.00 84.88 130 VAL A N 1
ATOM 1044 C CA . VAL A 1 130 ? 20.853 -6.437 -15.182 1.00 84.88 130 VAL A CA 1
ATOM 1045 C C . VAL A 1 130 ? 21.272 -4.985 -15.376 1.00 84.88 130 VAL A C 1
ATOM 1047 O O . VAL A 1 130 ? 20.446 -4.083 -15.535 1.00 84.88 130 VAL A O 1
ATOM 1050 N N . VAL A 1 131 ? 22.585 -4.770 -15.384 1.00 81.50 131 VAL A N 1
ATOM 1051 C CA . VAL A 1 131 ? 23.206 -3.465 -15.614 1.00 81.50 131 VAL A CA 1
ATOM 1052 C C . VAL A 1 131 ? 23.450 -3.249 -17.107 1.00 81.50 131 VAL A C 1
ATOM 1054 O O . VAL A 1 131 ? 23.778 -4.180 -17.840 1.00 81.50 131 VAL A O 1
ATOM 1057 N N . GLY A 1 132 ? 23.317 -1.997 -17.546 1.00 78.38 132 GLY A N 1
ATOM 1058 C CA . GLY A 1 132 ? 23.607 -1.590 -18.918 1.00 78.38 132 GLY A CA 1
ATOM 1059 C C . GLY A 1 132 ? 22.402 -1.676 -19.852 1.00 78.38 132 GLY A C 1
ATOM 1060 O O . GLY A 1 132 ? 21.273 -2.020 -19.472 1.00 78.38 132 GLY A O 1
ATOM 1061 N N . ASN A 1 133 ? 22.621 -1.281 -21.098 1.00 82.81 133 ASN A N 1
ATOM 1062 C CA . ASN A 1 133 ? 21.623 -1.385 -22.152 1.00 82.81 133 ASN A CA 1
ATOM 1063 C C . ASN A 1 133 ? 22.313 -1.927 -23.407 1.00 82.81 133 ASN A C 1
ATOM 1065 O O . ASN A 1 133 ? 22.876 -1.139 -24.167 1.00 82.81 133 ASN A O 1
ATOM 1069 N N . PRO A 1 134 ? 22.243 -3.250 -23.652 1.00 84.19 134 PRO A N 1
ATOM 1070 C CA . PRO A 1 134 ? 22.936 -3.881 -24.773 1.00 84.19 134 PRO A CA 1
ATOM 1071 C C . PRO A 1 134 ? 22.619 -3.247 -26.130 1.00 84.19 134 PRO A C 1
ATOM 1073 O O . PRO A 1 134 ? 23.458 -3.252 -27.025 1.00 84.19 134 PRO A O 1
ATOM 1076 N N . GLU A 1 135 ? 21.419 -2.681 -26.298 1.00 84.62 135 GLU A N 1
ATOM 1077 C CA . GLU A 1 135 ? 21.042 -2.032 -27.556 1.00 84.62 135 GLU A CA 1
ATOM 1078 C C . GLU A 1 135 ? 21.647 -0.631 -27.716 1.00 84.62 135 GLU A C 1
ATOM 1080 O O . GLU A 1 135 ? 21.901 -0.209 -28.843 1.00 84.62 135 GLU A O 1
ATOM 1085 N N . GLU A 1 136 ? 21.911 0.087 -26.623 1.00 85.81 136 GLU A N 1
ATOM 1086 C CA . GLU A 1 136 ? 22.671 1.343 -26.676 1.00 85.81 136 GLU A CA 1
ATOM 1087 C C . GLU A 1 136 ? 24.153 1.054 -26.904 1.00 85.81 136 GLU A C 1
ATOM 1089 O O . GLU A 1 136 ? 24.749 1.644 -27.799 1.00 85.81 136 GLU A O 1
ATOM 1094 N N . GLU A 1 137 ? 24.709 0.072 -26.191 1.00 90.50 137 GLU A N 1
ATOM 1095 C CA . GLU A 1 137 ? 26.100 -0.379 -26.341 1.00 90.50 137 GLU A CA 1
ATOM 1096 C C . GLU A 1 137 ? 26.415 -0.865 -27.765 1.00 90.50 137 GLU A C 1
ATOM 1098 O O . GLU A 1 137 ? 27.555 -0.809 -28.213 1.00 90.50 137 GLU A O 1
ATOM 1103 N N . ARG A 1 138 ? 25.406 -1.300 -28.529 1.00 90.88 138 ARG A N 1
ATOM 1104 C CA . ARG A 1 138 ? 25.573 -1.702 -29.932 1.00 90.88 138 ARG A CA 1
ATOM 1105 C C . ARG A 1 138 ? 25.809 -0.522 -30.883 1.00 90.88 138 ARG A C 1
ATOM 1107 O O . ARG A 1 138 ? 26.267 -0.731 -32.008 1.00 90.88 138 ARG A O 1
ATOM 1114 N N . ARG A 1 139 ? 25.461 0.705 -30.487 1.00 92.75 139 ARG A N 1
ATOM 1115 C CA . ARG A 1 139 ? 25.540 1.900 -31.341 1.00 92.75 139 ARG A CA 1
ATOM 1116 C C . ARG A 1 139 ? 26.865 2.618 -31.133 1.00 92.75 139 ARG A C 1
ATOM 1118 O O . ARG A 1 139 ? 27.272 2.861 -30.006 1.00 92.75 139 ARG A O 1
ATOM 1125 N N . ALA A 1 140 ? 27.507 3.037 -32.224 1.00 93.38 140 ALA A N 1
ATOM 1126 C CA . ALA A 1 140 ? 28.787 3.751 -32.158 1.00 93.38 140 ALA A CA 1
ATOM 1127 C C . ALA A 1 140 ? 28.710 5.043 -31.321 1.00 93.38 140 ALA A C 1
ATOM 1129 O O . ALA A 1 140 ? 29.661 5.380 -30.624 1.00 93.38 140 ALA A O 1
ATOM 1130 N N . GLU A 1 141 ? 27.557 5.719 -31.346 1.00 93.69 141 GLU A N 1
ATOM 1131 C CA . GLU A 1 141 ? 27.269 6.932 -30.568 1.00 93.69 141 GLU A CA 1
ATOM 1132 C C . GLU A 1 141 ? 27.513 6.752 -29.067 1.00 93.69 141 GLU A C 1
ATOM 1134 O O . GLU A 1 141 ? 28.014 7.669 -28.423 1.00 93.69 141 GLU A O 1
ATOM 1139 N N . PHE A 1 142 ? 27.242 5.561 -28.526 1.00 92.19 142 PHE A N 1
ATOM 1140 C CA . PHE A 1 142 ? 27.476 5.246 -27.118 1.00 92.19 142 PHE A CA 1
ATOM 1141 C C . PHE A 1 142 ? 28.946 5.429 -26.710 1.00 92.19 142 PHE A C 1
ATOM 1143 O O . PHE A 1 142 ? 29.235 5.845 -25.592 1.00 92.19 142 PHE A O 1
ATOM 1150 N N . TYR A 1 143 ? 29.881 5.184 -27.632 1.00 93.50 143 TYR A N 1
ATOM 1151 C CA . TYR A 1 143 ? 31.325 5.294 -27.400 1.00 93.50 143 TYR A CA 1
ATOM 1152 C C . TYR A 1 143 ? 31.907 6.670 -27.758 1.00 93.50 143 TYR A C 1
ATOM 1154 O O . TYR A 1 143 ? 33.125 6.856 -27.729 1.00 93.50 143 TYR A O 1
ATOM 1162 N N . HIS A 1 144 ? 31.064 7.645 -28.109 1.00 93.75 144 HIS A N 1
ATOM 1163 C CA . HIS A 1 144 ? 31.477 9.043 -28.276 1.00 93.75 144 HIS A CA 1
ATOM 1164 C C . HIS A 1 144 ? 31.327 9.861 -26.986 1.00 93.75 144 HIS A C 1
ATOM 1166 O O . HIS A 1 144 ? 31.658 11.045 -26.957 1.00 93.75 144 HIS A O 1
ATOM 1172 N N . GLU A 1 145 ? 30.853 9.231 -25.913 1.00 93.50 145 GLU A N 1
ATOM 1173 C CA . GLU A 1 145 ? 30.652 9.872 -24.622 1.00 93.50 145 GLU A CA 1
ATOM 1174 C C . GLU A 1 145 ? 31.983 10.213 -23.919 1.00 93.50 145 GLU A C 1
ATOM 1176 O O . GLU A 1 145 ? 32.979 9.500 -24.107 1.00 93.50 145 GLU A O 1
ATOM 1181 N N . PRO A 1 146 ? 32.023 11.243 -23.045 1.00 94.69 146 PRO A N 1
ATOM 1182 C CA . PRO A 1 146 ? 33.254 11.715 -22.397 1.00 94.69 146 PRO A CA 1
ATOM 1183 C C . PRO A 1 146 ? 34.005 10.648 -21.590 1.00 94.69 146 PRO A C 1
ATOM 1185 O O . PRO A 1 146 ? 35.227 10.707 -21.458 1.00 94.69 146 PRO A O 1
ATOM 1188 N N . TRP A 1 147 ? 33.291 9.649 -21.061 1.00 94.62 147 TRP A N 1
ATOM 1189 C CA . TRP A 1 147 ? 33.891 8.554 -20.295 1.00 94.62 147 TRP A CA 1
ATOM 1190 C C . TRP A 1 147 ? 34.746 7.615 -21.160 1.00 94.62 147 TRP A C 1
ATOM 1192 O O . TRP A 1 147 ? 35.602 6.906 -20.629 1.00 94.62 147 TRP A O 1
ATOM 1202 N N . SER A 1 148 ? 34.555 7.614 -22.482 1.00 94.81 148 SER A N 1
ATOM 1203 C CA . SER A 1 148 ? 35.153 6.633 -23.394 1.00 94.81 148 SER A CA 1
ATOM 1204 C C . SER A 1 148 ? 36.679 6.719 -23.429 1.00 94.81 148 SER A C 1
ATOM 1206 O O . SER A 1 148 ? 37.360 5.695 -23.375 1.00 94.81 148 SER A O 1
ATOM 1208 N N . GLN A 1 149 ? 37.243 7.931 -23.443 1.00 93.81 149 GLN A N 1
ATOM 1209 C CA . GLN A 1 149 ? 38.698 8.126 -23.464 1.00 93.81 149 GLN A CA 1
ATOM 1210 C C . GLN A 1 149 ? 39.366 7.598 -22.185 1.00 93.81 149 GLN A C 1
ATOM 1212 O O . GLN A 1 149 ? 40.402 6.924 -22.235 1.00 93.81 149 GLN A O 1
ATOM 1217 N N . GLU A 1 150 ? 38.766 7.877 -21.027 1.00 95.62 150 GLU A N 1
ATOM 1218 C CA . GLU A 1 150 ? 39.271 7.366 -19.757 1.00 95.62 150 GLU A CA 1
ATOM 1219 C C . GLU A 1 150 ? 39.081 5.848 -19.644 1.00 95.62 150 GLU A C 1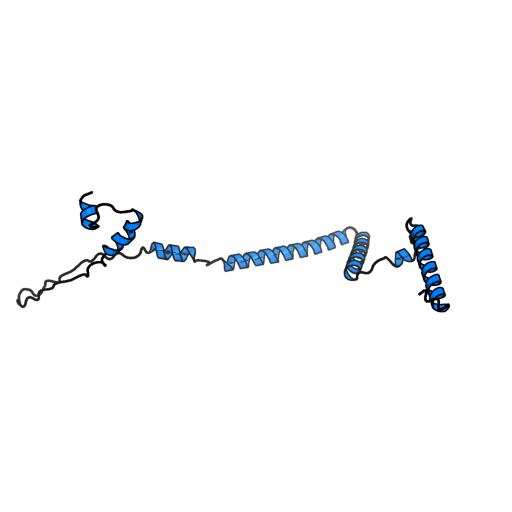
ATOM 1221 O O . GLU A 1 150 ? 40.004 5.147 -19.222 1.00 95.62 150 GLU A O 1
ATOM 1226 N N . ALA A 1 151 ? 37.941 5.312 -20.085 1.00 95.00 151 ALA A N 1
ATOM 1227 C CA . ALA A 1 151 ? 37.693 3.873 -20.102 1.00 95.00 151 ALA A CA 1
ATOM 1228 C C . ALA A 1 151 ? 38.746 3.116 -20.928 1.00 95.00 151 ALA A C 1
ATOM 1230 O O . ALA A 1 151 ? 39.291 2.117 -20.456 1.00 95.00 151 ALA A O 1
ATOM 1231 N N . VAL A 1 152 ? 39.105 3.628 -22.110 1.00 96.56 152 VAL A N 1
ATOM 1232 C CA . VAL A 1 152 ? 40.180 3.069 -22.947 1.00 96.56 152 VAL A CA 1
ATOM 1233 C C . VAL A 1 152 ? 41.526 3.123 -22.221 1.00 96.56 152 VAL A C 1
ATOM 1235 O O . VAL A 1 152 ? 42.264 2.137 -22.212 1.00 96.56 152 VAL A O 1
ATOM 1238 N N . SER A 1 153 ? 41.834 4.237 -21.555 1.00 96.25 153 SER A N 1
ATOM 1239 C CA . SER A 1 153 ? 43.091 4.411 -20.814 1.00 96.25 153 SER A CA 1
ATOM 1240 C C . SER A 1 153 ? 43.215 3.414 -19.655 1.00 96.25 153 SER A C 1
ATOM 1242 O O . SER A 1 153 ? 44.245 2.751 -19.504 1.00 96.25 153 SER A O 1
ATOM 1244 N N . ARG A 1 154 ? 42.139 3.239 -18.875 1.00 96.75 154 ARG A N 1
ATOM 1245 C CA . ARG A 1 154 ? 42.052 2.237 -17.800 1.00 96.75 154 ARG A CA 1
ATOM 1246 C C . ARG A 1 154 ? 42.169 0.818 -18.347 1.00 96.75 154 ARG A C 1
ATOM 1248 O O . ARG A 1 154 ? 42.922 0.014 -17.801 1.00 96.75 154 ARG A O 1
ATOM 1255 N N . TYR A 1 155 ? 41.482 0.525 -19.450 1.00 96.81 155 TYR A N 1
ATOM 1256 C CA . TYR A 1 155 ? 41.557 -0.775 -20.111 1.00 96.81 155 TYR A CA 1
ATOM 1257 C C . TYR A 1 155 ? 42.990 -1.111 -20.544 1.00 96.81 155 TYR A C 1
ATOM 1259 O O . TYR A 1 155 ? 43.484 -2.196 -20.229 1.00 96.81 155 TYR A O 1
ATOM 1267 N N . PHE A 1 156 ? 43.686 -0.179 -21.205 1.00 97.00 156 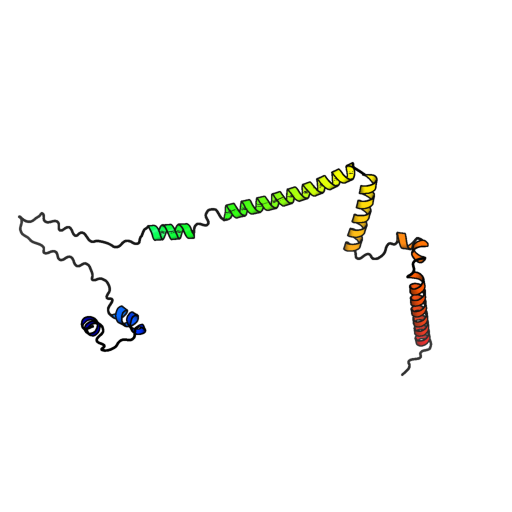PHE A N 1
ATOM 1268 C CA . PHE A 1 156 ? 45.078 -0.373 -21.613 1.00 97.00 156 PHE A CA 1
ATOM 1269 C C . PHE A 1 156 ? 46.004 -0.584 -20.419 1.00 97.00 156 PHE A C 1
ATOM 1271 O O . PHE A 1 156 ? 46.814 -1.510 -20.445 1.00 97.00 156 PHE A O 1
ATOM 1278 N N . TYR A 1 157 ? 45.862 0.215 -19.359 1.00 96.56 157 TYR A N 1
ATOM 1279 C CA . TYR A 1 157 ? 46.637 0.031 -18.134 1.00 96.56 157 TYR A CA 1
ATOM 1280 C C . TYR A 1 157 ? 46.452 -1.383 -17.563 1.00 96.56 157 TYR A C 1
ATOM 1282 O O . TYR A 1 157 ? 47.434 -2.099 -17.357 1.00 96.56 157 TYR A O 1
ATOM 1290 N N . CYS A 1 158 ? 45.203 -1.829 -17.391 1.00 96.31 158 CYS A N 1
ATOM 1291 C CA . CYS A 1 158 ? 44.896 -3.174 -16.903 1.00 96.31 158 CYS A CA 1
ATOM 1292 C C . CYS A 1 158 ? 45.466 -4.266 -17.820 1.00 96.31 158 CYS A C 1
ATOM 1294 O O . CYS A 1 158 ? 46.045 -5.237 -17.335 1.00 96.31 158 CYS A O 1
ATOM 1296 N N . LYS A 1 159 ? 45.359 -4.103 -19.144 1.00 96.69 159 LYS A N 1
ATOM 1297 C CA . LYS A 1 159 ? 45.889 -5.071 -20.114 1.00 96.69 159 LYS A CA 1
ATOM 1298 C C . LYS A 1 159 ? 47.410 -5.168 -20.101 1.00 96.69 159 LYS A C 1
ATOM 1300 O O . LYS A 1 159 ? 47.937 -6.273 -20.217 1.00 96.69 159 LYS A O 1
ATOM 1305 N N . ILE A 1 160 ? 48.114 -4.050 -19.936 1.00 95.94 160 ILE A N 1
ATOM 1306 C CA . ILE A 1 160 ? 49.577 -4.039 -19.816 1.00 95.94 160 ILE A CA 1
ATOM 1307 C C . ILE A 1 160 ? 50.011 -4.761 -18.536 1.00 95.94 160 ILE A C 1
ATOM 1309 O O . ILE A 1 160 ? 50.907 -5.601 -18.596 1.00 95.94 160 ILE A O 1
ATOM 1313 N N . GLN A 1 161 ? 49.357 -4.494 -17.400 1.00 94.25 161 GLN A N 1
ATOM 1314 C CA . GLN A 1 161 ? 49.666 -5.188 -16.142 1.00 94.25 161 GLN A CA 1
ATOM 1315 C C . GLN A 1 161 ? 49.395 -6.693 -16.239 1.00 94.25 161 GLN A C 1
ATOM 1317 O O . GLN A 1 161 ? 50.229 -7.488 -15.815 1.00 94.25 161 GLN A O 1
ATOM 1322 N N . GLN A 1 162 ? 48.285 -7.091 -16.869 1.00 95.06 162 GLN A N 1
ATOM 1323 C CA . GLN A 1 162 ? 47.970 -8.499 -17.119 1.00 95.06 162 GLN A CA 1
ATOM 1324 C C . GLN A 1 162 ? 49.075 -9.186 -17.939 1.00 95.06 162 GLN A C 1
ATOM 1326 O O . GLN A 1 162 ? 49.600 -10.218 -17.529 1.00 95.06 162 GLN A O 1
ATOM 1331 N N . ARG A 1 163 ? 49.488 -8.584 -19.064 1.00 93.88 163 ARG A N 1
ATOM 1332 C CA . ARG A 1 163 ? 50.571 -9.109 -19.916 1.00 93.88 163 ARG A CA 1
ATOM 1333 C C . ARG A 1 163 ? 51.902 -9.201 -19.178 1.00 93.88 163 ARG A C 1
ATOM 1335 O O . ARG A 1 163 ? 52.635 -10.170 -19.355 1.00 93.88 163 ARG A O 1
ATOM 1342 N N . ARG A 1 164 ? 52.221 -8.199 -18.358 1.00 92.19 164 ARG A N 1
ATOM 1343 C CA . ARG A 1 164 ? 53.422 -8.203 -17.523 1.00 92.19 164 ARG A CA 1
ATOM 1344 C C . ARG A 1 164 ? 53.395 -9.371 -16.535 1.00 92.19 164 ARG A C 1
ATOM 1346 O O . ARG A 1 164 ? 54.382 -10.090 -16.445 1.00 92.19 164 ARG A O 1
ATOM 1353 N N . GLN A 1 165 ? 52.272 -9.587 -15.855 1.00 91.75 165 GLN A N 1
ATOM 1354 C CA . GLN A 1 165 ? 52.110 -10.683 -14.903 1.00 91.75 165 GLN A CA 1
ATOM 1355 C C . GLN A 1 165 ? 52.208 -12.059 -15.583 1.00 91.75 165 GLN A C 1
ATOM 1357 O O . GLN A 1 165 ? 52.875 -12.950 -15.064 1.00 91.75 165 GLN A O 1
ATOM 1362 N N . GLU A 1 166 ? 51.596 -12.231 -16.759 1.00 92.38 166 GLU A N 1
ATOM 1363 C CA . GLU A 1 166 ? 51.718 -13.450 -17.574 1.00 92.38 166 GLU A CA 1
ATOM 1364 C C . GLU A 1 166 ? 53.181 -13.724 -17.963 1.00 92.38 166 GLU A C 1
ATOM 1366 O O . GLU A 1 166 ? 53.652 -14.858 -17.862 1.00 92.38 166 GLU A O 1
ATOM 1371 N N . LEU A 1 167 ? 53.924 -12.683 -18.357 1.00 88.81 167 LEU A N 1
ATOM 1372 C CA . LEU A 1 167 ? 55.344 -12.791 -18.688 1.00 88.81 167 LEU A CA 1
ATOM 1373 C C . LEU A 1 167 ? 56.190 -13.149 -17.463 1.00 88.81 167 LEU A C 1
ATOM 1375 O O . LEU A 1 167 ? 56.977 -14.088 -17.541 1.00 88.81 167 LEU A O 1
ATOM 1379 N N . GLU A 1 168 ? 55.999 -12.470 -16.330 1.00 87.88 168 GLU A N 1
ATOM 1380 C CA . GLU A 1 168 ? 56.690 -12.766 -15.065 1.00 87.88 168 GLU A CA 1
ATOM 1381 C C . GLU A 1 168 ? 56.429 -14.212 -14.597 1.00 87.88 168 GLU A C 1
ATOM 1383 O O . GLU A 1 168 ? 57.362 -14.903 -14.180 1.00 87.88 168 GLU A O 1
ATOM 1388 N N . GLN A 1 169 ? 55.195 -14.712 -14.751 1.00 84.62 169 GLN A N 1
ATOM 1389 C CA . GLN A 1 169 ? 54.845 -16.111 -14.475 1.00 84.62 169 GLN A CA 1
ATOM 1390 C C . GLN A 1 169 ? 55.519 -17.088 -15.450 1.00 84.62 169 GLN A C 1
ATOM 1392 O O . GLN A 1 169 ? 56.066 -18.101 -15.017 1.00 84.62 169 GLN A O 1
ATOM 1397 N N . SER A 1 170 ? 55.514 -16.790 -16.754 1.00 81.12 170 SER A N 1
ATOM 1398 C CA . SER A 1 170 ? 56.111 -17.654 -17.787 1.00 81.12 170 SER A CA 1
ATOM 1399 C C . SER A 1 170 ? 57.640 -17.720 -17.723 1.00 81.12 170 SER A C 1
ATOM 1401 O O . SER A 1 170 ? 58.230 -18.756 -18.017 1.00 81.12 170 SER A O 1
ATOM 1403 N N . LEU A 1 171 ? 58.282 -16.630 -17.292 1.00 78.75 171 LEU A N 1
ATOM 1404 C CA . LEU A 1 171 ? 59.731 -16.526 -17.125 1.00 78.75 171 LEU A CA 1
ATOM 1405 C C . LEU A 1 171 ? 60.204 -17.099 -15.780 1.00 78.75 171 LEU A C 1
ATOM 1407 O O . LEU A 1 171 ? 61.400 -17.082 -15.498 1.00 78.75 171 LEU A O 1
ATOM 1411 N N . GLY A 1 172 ? 59.288 -17.611 -14.947 1.00 64.62 172 GLY A N 1
ATOM 1412 C CA . GLY A 1 172 ? 59.612 -18.253 -13.674 1.00 64.62 172 GLY A CA 1
ATOM 1413 C C . GLY A 1 172 ? 60.262 -17.318 -12.653 1.00 64.62 172 GLY A C 1
ATOM 1414 O O . GLY A 1 172 ? 60.881 -17.801 -11.703 1.00 64.62 172 GLY A O 1
ATOM 1415 N N . VAL A 1 173 ? 60.131 -15.997 -12.816 1.00 63.16 173 VAL A N 1
ATOM 1416 C CA . VAL A 1 173 ? 60.720 -15.012 -11.902 1.00 63.16 173 VAL A CA 1
ATOM 1417 C C . VAL A 1 173 ? 59.847 -14.934 -10.651 1.00 63.16 173 VAL A C 1
ATOM 1419 O O . VAL A 1 173 ? 59.063 -14.011 -10.449 1.00 63.16 173 VAL A O 1
ATOM 1422 N N . ARG A 1 174 ? 59.969 -15.943 -9.782 1.00 53.00 174 ARG A N 1
ATOM 1423 C CA . ARG A 1 174 ? 59.654 -15.778 -8.364 1.00 53.00 174 ARG A CA 1
ATOM 1424 C C . ARG A 1 174 ? 60.726 -14.856 -7.795 1.00 53.00 174 ARG A C 1
ATOM 1426 O O . ARG A 1 174 ? 61.807 -15.320 -7.450 1.00 53.00 174 ARG A O 1
ATOM 1433 N N . ASN A 1 175 ? 60.434 -13.559 -7.728 1.00 52.38 175 ASN A N 1
ATOM 1434 C CA . ASN A 1 175 ? 61.160 -12.685 -6.815 1.00 52.38 175 ASN A CA 1
ATOM 1435 C C . ASN A 1 175 ? 60.947 -13.239 -5.399 1.00 52.38 175 ASN A C 1
ATOM 1437 O O . ASN A 1 175 ? 59.825 -13.218 -4.890 1.00 52.38 175 ASN A O 1
ATOM 1441 N N . THR A 1 176 ? 62.004 -13.810 -4.824 1.00 42.19 176 THR A N 1
ATOM 1442 C CA . THR A 1 176 ? 62.216 -13.818 -3.372 1.00 42.19 176 THR A CA 1
ATOM 1443 C C . THR A 1 176 ? 62.398 -12.396 -2.880 1.00 42.19 176 THR A C 1
ATOM 1445 O O . THR A 1 176 ? 63.128 -11.655 -3.581 1.00 42.19 176 THR A O 1
#

Secondary structure (DSSP, 8-state):
-HHHHHHHT-SS--GGGHHHHHHTT-PPPPP-----PPP--TT-TT-------------HHHHHHHHHHH--TTHHHHHHHHHHHHHHHHHHHHHHHHHHHHHHHHH-HHHHHHHHHHHHHHHHHHHHT--S-HHHHTSGGGGGSTHHHHHHHHHHHHHHHHHHHHHHHHTT----